Protein AF-A0A6P1A0Y1-F1 (afdb_monomer)

pLDD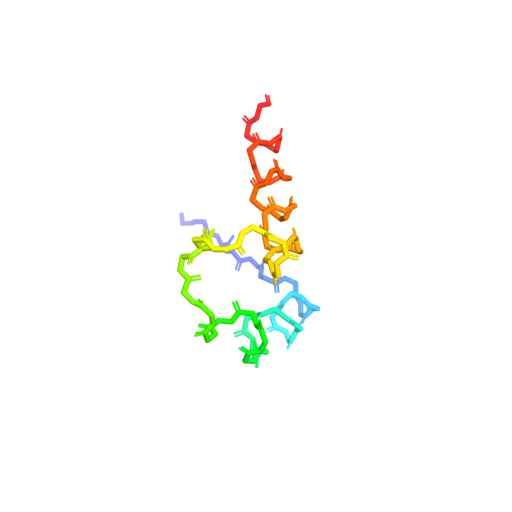T: mean 94.62, std 5.01, range [69.31, 98.12]

Foldseek 3Di:
DDDDDDPVCCCVPAVVDCVRPVDDDCPPCVVCVVVVVVVVVVVVVVD

Secondary structure (DSSP, 8-state):
-------HHHIIIIIT-HHHHS--S--SGGG-HHHHHHHHHHHHHH-

Radius of gyration: 13.07 Å; Cα contacts (8 Å, |Δi|>4): 14; chains: 1; bounding box: 17×29×33 Å

Structure (mmCIF, N/CA/C/O backbone):
data_AF-A0A6P1A0Y1-F1
#
_entry.id   AF-A0A6P1A0Y1-F1
#
loop_
_atom_site.group_PDB
_atom_site.id
_atom_site.type_symbol
_atom_site.label_atom_id
_atom_site.label_alt_id
_atom_site.label_comp_id
_atom_site.label_asym_id
_atom_site.label_entity_id
_atom_site.label_seq_id
_atom_site.pdbx_PDB_ins_code
_atom_site.Cartn_x
_atom_site.Cartn_y
_atom_site.Cartn_z
_atom_site.occupancy
_atom_site.B_iso_or_equiv
_atom_site.auth_seq_id
_atom_site.auth_comp_id
_atom_site.auth_asym_id
_atom_site.auth_atom_id
_atom_site.pdbx_PDB_model_num
ATOM 1 N N . MET A 1 1 ? 5.370 -10.542 22.999 1.00 69.31 1 MET A N 1
ATOM 2 C CA . MET A 1 1 ? 5.734 -10.558 21.566 1.00 69.31 1 MET A CA 1
ATOM 3 C C . MET A 1 1 ? 4.440 -10.624 20.772 1.00 69.31 1 MET A C 1
ATOM 5 O O . MET A 1 1 ? 3.701 -11.580 20.967 1.00 69.31 1 MET A O 1
ATOM 9 N N . PHE A 1 2 ? 4.112 -9.614 19.967 1.00 85.56 2 PHE A N 1
ATOM 10 C CA . PHE A 1 2 ? 2.901 -9.647 19.138 1.00 85.56 2 PHE A CA 1
ATOM 11 C C . PHE A 1 2 ? 3.211 -10.350 17.814 1.00 85.56 2 PHE A C 1
ATOM 13 O O . PHE A 1 2 ? 4.210 -10.024 17.175 1.00 85.56 2 PHE A O 1
ATOM 20 N N . TYR A 1 3 ? 2.378 -11.311 17.409 1.00 83.81 3 TYR A N 1
ATOM 21 C CA . TYR A 1 3 ? 2.453 -11.896 16.072 1.00 83.81 3 TYR A CA 1
ATOM 22 C C . TYR A 1 3 ? 1.551 -11.089 15.131 1.00 83.81 3 TYR A C 1
ATOM 24 O O . TYR A 1 3 ? 0.437 -10.720 15.496 1.00 83.81 3 TYR A O 1
ATOM 32 N N . LYS A 1 4 ? 2.036 -10.792 13.925 1.00 88.94 4 LYS A N 1
ATOM 33 C CA . LYS A 1 4 ? 1.255 -10.135 12.871 1.00 88.94 4 LYS A CA 1
ATOM 34 C C . LYS A 1 4 ? 1.003 -11.135 11.750 1.00 88.94 4 LYS A C 1
ATOM 36 O O . LYS A 1 4 ? 1.929 -11.812 11.312 1.00 88.94 4 LYS A O 1
ATOM 41 N N . PHE A 1 5 ? -0.230 -11.169 11.257 1.00 94.75 5 PHE A N 1
ATOM 42 C CA . PHE A 1 5 ? -0.618 -11.919 10.068 1.00 94.75 5 PHE A CA 1
ATOM 43 C C . PHE A 1 5 ? -1.121 -10.952 8.994 1.00 94.75 5 PHE A C 1
ATOM 45 O O . PHE A 1 5 ? -2.039 -10.172 9.241 1.00 94.75 5 PHE A O 1
ATOM 52 N N . THR A 1 6 ? -0.512 -10.987 7.810 1.00 96.25 6 THR A N 1
ATOM 53 C CA . THR A 1 6 ? -0.980 -10.216 6.652 1.00 96.25 6 THR A CA 1
ATOM 54 C C . THR A 1 6 ? -1.860 -11.122 5.791 1.00 96.25 6 THR A C 1
ATOM 56 O O . THR A 1 6 ? -1.382 -12.167 5.350 1.00 96.25 6 THR A O 1
ATOM 59 N N . PRO A 1 7 ? -3.119 -10.748 5.509 1.00 97.50 7 PRO A N 1
ATOM 60 C CA . PRO A 1 7 ? -3.973 -11.515 4.610 1.00 97.50 7 PRO A CA 1
ATOM 61 C C . PRO A 1 7 ? -3.329 -11.702 3.219 1.00 97.50 7 PRO A C 1
ATOM 63 O O . PRO A 1 7 ? -2.893 -10.708 2.626 1.00 97.50 7 PRO A O 1
ATOM 66 N N . PRO A 1 8 ? -3.325 -12.923 2.641 1.00 97.38 8 PRO A N 1
ATOM 67 C CA . PRO A 1 8 ? -2.682 -13.193 1.348 1.00 97.38 8 PRO A CA 1
ATOM 68 C C . PRO A 1 8 ? -3.198 -12.328 0.190 1.00 97.38 8 PRO A C 1
ATOM 70 O O . PRO A 1 8 ? -2.449 -12.009 -0.730 1.00 97.38 8 PRO A O 1
ATOM 73 N N . VAL A 1 9 ? -4.469 -11.912 0.240 1.00 97.44 9 VAL A N 1
ATOM 74 C CA . VAL A 1 9 ? -5.072 -11.034 -0.776 1.00 97.44 9 VAL A CA 1
ATOM 75 C C . VAL A 1 9 ? -4.468 -9.625 -0.762 1.00 97.44 9 VAL A C 1
ATOM 77 O O . VAL A 1 9 ? -4.249 -9.047 -1.822 1.00 97.44 9 VAL A O 1
ATOM 80 N N . ILE A 1 10 ? -4.138 -9.092 0.420 1.00 97.12 10 ILE A N 1
ATOM 81 C CA . ILE A 1 10 ? -3.491 -7.779 0.565 1.00 97.12 10 ILE A CA 1
ATOM 82 C C . ILE A 1 10 ? -2.031 -7.882 0.133 1.00 97.12 10 ILE A C 1
ATOM 84 O O . ILE A 1 10 ? -1.532 -7.012 -0.579 1.00 97.12 10 ILE A O 1
ATOM 88 N N . GLN A 1 11 ? -1.359 -8.967 0.521 1.00 97.12 11 GLN A N 1
ATOM 89 C CA . GLN A 1 11 ? 0.018 -9.211 0.117 1.00 97.12 11 GLN A CA 1
ATOM 90 C C . GLN A 1 11 ? 0.157 -9.227 -1.414 1.00 97.12 11 GLN A C 1
ATOM 92 O O . GLN A 1 11 ? 0.898 -8.414 -1.959 1.00 97.12 11 GLN A O 1
ATOM 97 N N . ARG A 1 12 ? -0.613 -10.075 -2.109 1.00 97.12 12 ARG A N 1
ATOM 98 C CA . ARG A 1 12 ? -0.491 -10.243 -3.566 1.00 97.12 12 ARG A CA 1
ATOM 99 C C . ARG A 1 12 ? -0.945 -9.023 -4.366 1.00 97.12 12 ARG A C 1
ATOM 101 O O . ARG A 1 12 ? -0.297 -8.648 -5.334 1.00 97.12 12 ARG A O 1
ATOM 108 N N . ASN A 1 13 ? -2.068 -8.407 -3.989 1.00 97.50 13 ASN A N 1
ATOM 109 C CA . ASN A 1 13 ? -2.709 -7.401 -4.845 1.00 97.50 13 ASN A CA 1
ATOM 110 C C . ASN A 1 13 ? -2.297 -5.960 -4.538 1.00 97.50 13 ASN A C 1
ATOM 112 O O . ASN A 1 13 ? -2.498 -5.095 -5.392 1.00 97.50 13 ASN A O 1
ATOM 116 N N . ILE A 1 14 ? -1.742 -5.703 -3.349 1.00 96.88 14 ILE A N 1
ATOM 117 C CA . ILE A 1 14 ? -1.331 -4.364 -2.911 1.00 96.88 14 ILE A CA 1
ATOM 118 C C . ILE A 1 14 ? 0.183 -4.309 -2.720 1.00 96.88 14 ILE A C 1
ATOM 120 O O . ILE A 1 14 ? 0.849 -3.525 -3.386 1.00 96.88 14 ILE A O 1
ATOM 124 N N . LEU A 1 15 ? 0.747 -5.145 -1.842 1.00 97.19 15 LEU A N 1
ATOM 125 C CA . LEU A 1 15 ? 2.173 -5.048 -1.497 1.00 97.19 15 LEU A CA 1
ATOM 126 C C . LEU A 1 15 ? 3.092 -5.494 -2.641 1.00 97.19 15 LEU A C 1
ATOM 128 O O . LEU A 1 15 ? 4.137 -4.891 -2.853 1.00 97.19 15 LEU A O 1
ATOM 132 N N . GLU A 1 16 ? 2.693 -6.522 -3.386 1.00 98.06 16 GLU A N 1
ATOM 133 C CA . GLU A 1 16 ? 3.469 -7.087 -4.498 1.00 98.06 16 GLU A CA 1
ATOM 134 C C . GLU A 1 16 ? 3.070 -6.497 -5.865 1.00 98.06 16 GLU A C 1
ATOM 136 O O . GLU A 1 16 ? 3.641 -6.860 -6.892 1.00 98.06 16 GLU A O 1
ATOM 141 N N . ASN A 1 17 ? 2.125 -5.550 -5.905 1.00 96.94 17 ASN A N 1
ATOM 142 C CA . ASN A 1 17 ? 1.642 -4.949 -7.147 1.00 96.94 17 ASN A CA 1
ATOM 143 C C . ASN A 1 17 ? 2.311 -3.587 -7.424 1.00 96.94 17 ASN A C 1
ATOM 145 O O . ASN A 1 17 ? 2.071 -2.633 -6.675 1.00 96.94 17 ASN A O 1
ATOM 149 N N . PRO A 1 18 ? 3.070 -3.424 -8.529 1.00 95.81 18 PRO A N 1
ATOM 150 C CA . PRO A 1 18 ? 3.755 -2.168 -8.850 1.00 95.81 18 PRO A CA 1
ATOM 151 C C . PRO A 1 18 ? 2.800 -0.990 -9.041 1.00 95.81 18 PRO A C 1
ATOM 153 O O . PRO A 1 18 ? 3.182 0.150 -8.772 1.00 95.81 18 PRO A O 1
ATOM 156 N N . GLY A 1 19 ? 1.540 -1.241 -9.408 1.00 94.12 19 GLY A N 1
ATOM 157 C CA . GLY A 1 19 ? 0.504 -0.213 -9.457 1.00 94.12 19 GLY A CA 1
ATOM 158 C C . GLY A 1 19 ? 0.269 0.467 -8.105 1.00 94.12 19 GLY A C 1
ATOM 159 O O . GLY A 1 19 ? -0.176 1.613 -8.079 1.00 94.12 19 GLY A O 1
ATOM 160 N N . TRP A 1 20 ? 0.615 -0.181 -6.985 1.00 94.50 20 TRP A N 1
ATOM 161 C CA . TRP A 1 20 ? 0.419 0.322 -5.624 1.00 94.50 20 TRP A CA 1
ATOM 162 C C . TRP A 1 20 ? 1.652 0.991 -4.995 1.00 94.50 20 TRP A C 1
ATOM 164 O O . TRP A 1 20 ? 1.465 1.957 -4.257 1.00 94.50 20 TRP A O 1
ATOM 174 N N . TYR A 1 21 ? 2.877 0.559 -5.321 1.00 95.19 21 TYR A N 1
ATOM 175 C CA . TYR A 1 21 ? 4.101 1.035 -4.647 1.00 9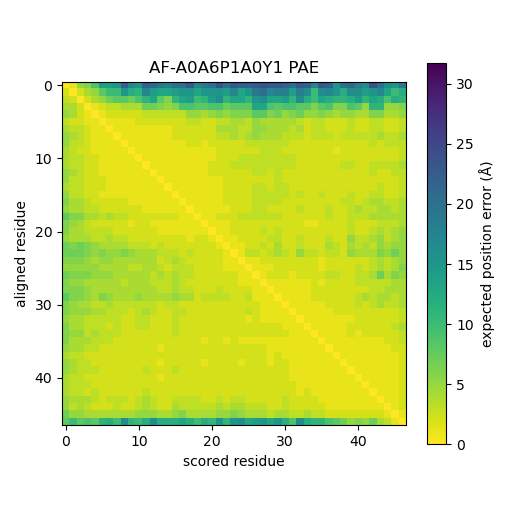5.19 21 TYR A CA 1
ATOM 176 C C . TYR A 1 21 ? 5.066 1.873 -5.503 1.00 95.19 21 TYR A C 1
ATOM 178 O O . TYR A 1 21 ? 6.040 2.395 -4.969 1.00 95.19 21 TYR A O 1
ATOM 186 N N .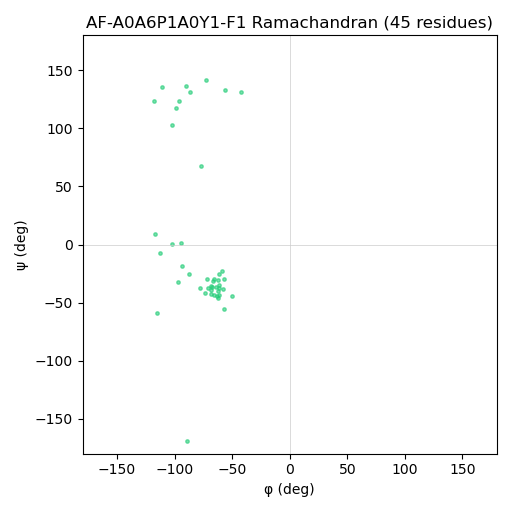 THR A 1 22 ? 4.846 2.003 -6.815 1.00 95.12 22 THR A N 1
ATOM 187 C CA 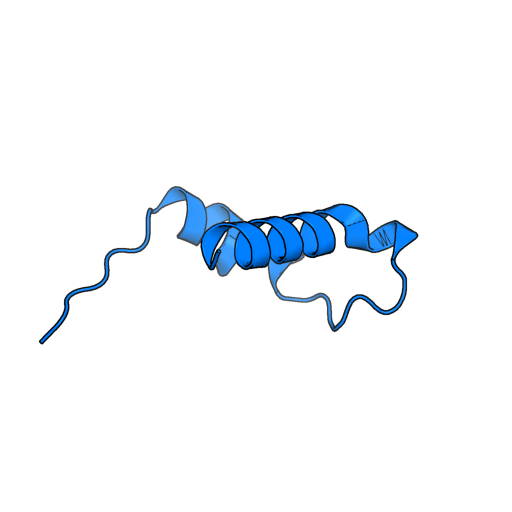. THR A 1 22 ? 5.740 2.807 -7.681 1.00 95.12 22 THR A CA 1
ATOM 188 C C . THR A 1 22 ? 5.362 4.286 -7.749 1.00 95.12 22 THR A C 1
ATOM 190 O O . THR A 1 22 ? 6.215 5.129 -8.015 1.00 95.12 22 THR A O 1
ATOM 193 N N . ALA A 1 23 ? 4.092 4.620 -7.511 1.00 91.31 23 ALA A N 1
ATOM 194 C CA . ALA A 1 23 ? 3.644 6.006 -7.475 1.00 91.31 23 ALA A CA 1
ATOM 195 C C . ALA A 1 23 ? 4.130 6.706 -6.198 1.00 91.31 23 ALA A C 1
ATOM 197 O O . ALA A 1 23 ? 4.111 6.122 -5.115 1.00 91.31 23 ALA A O 1
ATOM 198 N N . TYR A 1 24 ? 4.520 7.972 -6.331 1.00 92.06 24 TYR A N 1
ATOM 199 C CA . TYR A 1 24 ? 4.923 8.814 -5.207 1.00 92.06 24 TYR A CA 1
ATOM 200 C C . TYR A 1 24 ? 3.723 9.562 -4.598 1.00 92.06 24 TYR A C 1
ATOM 202 O O . TYR A 1 24 ? 2.566 9.267 -4.909 1.00 92.06 24 TYR A O 1
ATOM 210 N N . THR A 1 25 ? 4.001 10.531 -3.721 1.00 94.50 25 THR A N 1
ATOM 211 C CA . THR A 1 25 ? 3.018 11.423 -3.101 1.00 94.50 25 THR A CA 1
ATOM 212 C C . THR A 1 25 ? 1.981 11.912 -4.123 1.00 94.50 25 THR A C 1
ATOM 214 O O . THR A 1 25 ? 2.365 12.376 -5.202 1.00 94.50 25 THR A O 1
ATOM 217 N N . PRO A 1 26 ? 0.674 11.828 -3.806 1.00 92.19 26 PRO A N 1
ATOM 218 C CA . PRO A 1 26 ? -0.408 12.135 -4.739 1.00 92.19 26 PRO A CA 1
ATOM 219 C C . PRO A 1 26 ? -0.595 13.652 -4.920 1.00 92.19 26 PRO A C 1
ATOM 221 O O . PRO A 1 26 ? -1.603 14.214 -4.504 1.00 92.19 26 PRO A O 1
ATOM 224 N N . TYR A 1 27 ? 0.381 14.328 -5.537 1.00 92.44 27 TYR A N 1
ATOM 225 C CA . TYR A 1 27 ? 0.317 15.772 -5.803 1.00 92.44 27 TYR A CA 1
ATOM 226 C C . TYR A 1 27 ? -0.770 16.144 -6.821 1.00 92.44 27 TYR A C 1
ATOM 228 O O . TYR A 1 27 ? -1.351 17.219 -6.717 1.00 92.44 27 TYR A O 1
ATOM 236 N N . GLN A 1 28 ? -1.060 15.259 -7.783 1.00 95.88 28 GLN A N 1
ATOM 237 C CA . GLN A 1 28 ? -2.158 15.421 -8.740 1.00 95.88 28 GLN A CA 1
ATOM 238 C C . GLN A 1 28 ? -3.333 14.533 -8.325 1.00 95.88 28 GLN A C 1
ATOM 240 O O . GLN A 1 28 ? -3.303 13.312 -8.509 1.00 95.88 28 GLN A O 1
ATOM 245 N N . ALA A 1 29 ? -4.357 15.142 -7.731 1.00 93.56 29 ALA A N 1
ATOM 246 C CA . ALA A 1 29 ? -5.440 14.418 -7.077 1.00 93.56 29 ALA A CA 1
ATOM 247 C C . ALA A 1 29 ? -6.322 13.643 -8.069 1.00 93.56 29 ALA A C 1
ATOM 249 O O . ALA A 1 29 ? -6.753 12.530 -7.767 1.00 93.56 29 ALA A O 1
ATOM 250 N N . GLU A 1 30 ? -6.556 14.182 -9.264 1.00 97.56 30 GLU A N 1
ATOM 251 C CA . GLU A 1 30 ? -7.480 13.649 -10.273 1.00 97.56 30 GLU A CA 1
ATOM 252 C C . GLU A 1 30 ? -7.073 12.251 -10.758 1.00 97.56 30 GLU A C 1
ATOM 254 O O . GLU A 1 30 ? -7.927 11.428 -11.073 1.00 97.56 30 GLU A O 1
ATOM 259 N N . ILE A 1 31 ? -5.769 11.956 -10.766 1.00 93.31 31 ILE A N 1
ATOM 260 C CA . ILE A 1 31 ?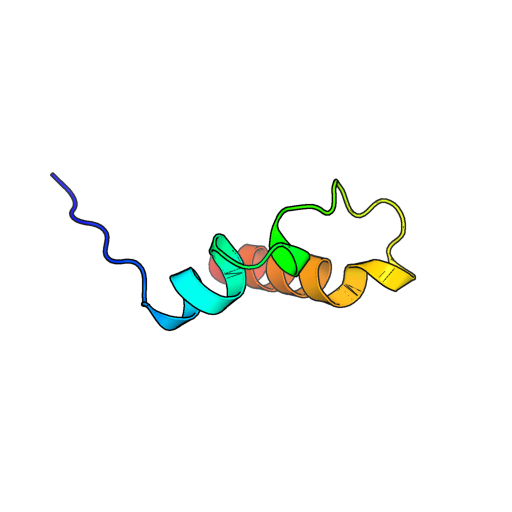 -5.217 10.659 -11.191 1.00 93.31 31 ILE A CA 1
ATOM 261 C C . ILE A 1 31 ? -4.810 9.758 -10.016 1.00 93.31 31 ILE A C 1
ATOM 263 O O . ILE A 1 31 ? -4.306 8.656 -10.225 1.00 93.31 31 ILE A O 1
ATOM 267 N N . ALA A 1 32 ? -5.006 10.214 -8.778 1.00 96.06 32 ALA A N 1
ATOM 268 C CA . ALA A 1 32 ? -4.582 9.515 -7.566 1.00 96.06 32 ALA A CA 1
ATOM 269 C C . ALA A 1 32 ? -5.749 9.093 -6.653 1.00 96.06 32 ALA A C 1
ATOM 271 O O . ALA A 1 32 ? -5.508 8.622 -5.538 1.00 96.06 32 ALA A O 1
ATOM 272 N N . GLN A 1 33 ? -6.996 9.222 -7.125 1.00 97.12 33 GLN A N 1
ATOM 273 C CA . GLN A 1 33 ? -8.215 9.016 -6.331 1.00 97.12 33 GLN A CA 1
ATOM 274 C C . GLN A 1 33 ? -8.231 7.695 -5.546 1.00 97.12 33 GLN A C 1
ATOM 276 O O . GLN A 1 33 ? -8.492 7.717 -4.349 1.00 97.12 33 GLN A O 1
ATOM 281 N N . GLY A 1 34 ? -7.834 6.566 -6.146 1.00 95.44 34 GLY A N 1
ATOM 282 C CA . GLY A 1 34 ? -7.840 5.273 -5.443 1.00 95.44 34 GLY A CA 1
ATOM 283 C C . GLY A 1 34 ? -6.922 5.207 -4.209 1.00 95.44 34 GLY A C 1
ATOM 284 O O . GLY A 1 34 ? -7.269 4.578 -3.212 1.00 95.44 34 GLY A O 1
ATOM 285 N N . ARG A 1 35 ? -5.761 5.884 -4.224 1.00 95.62 35 ARG A N 1
ATOM 286 C CA . ARG A 1 35 ? -4.872 5.948 -3.045 1.00 95.62 35 ARG A CA 1
ATOM 287 C C . ARG A 1 35 ? -5.373 6.947 -2.012 1.00 95.62 35 ARG A C 1
ATOM 289 O O . ARG A 1 35 ? -5.241 6.691 -0.821 1.00 95.62 35 ARG A O 1
ATOM 296 N N . LEU A 1 36 ? -5.929 8.072 -2.463 1.00 97.44 36 LEU A N 1
ATOM 297 C CA . LEU A 1 36 ? -6.518 9.076 -1.576 1.00 97.44 36 LEU A CA 1
ATOM 298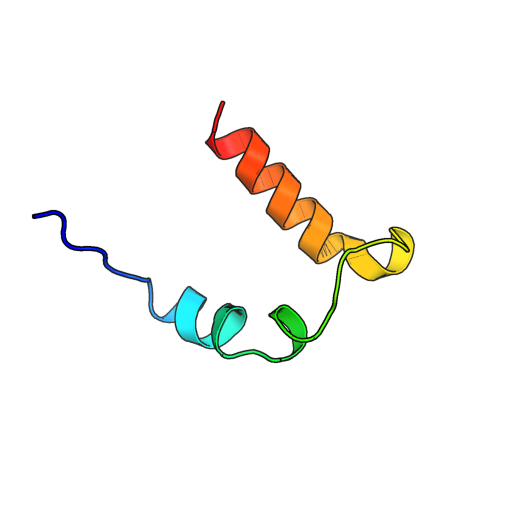 C C . LEU A 1 36 ? -7.708 8.496 -0.805 1.00 97.44 36 LEU A C 1
ATOM 300 O O . LEU A 1 36 ? -7.810 8.710 0.399 1.00 97.44 36 LEU A O 1
ATOM 304 N N . GLU A 1 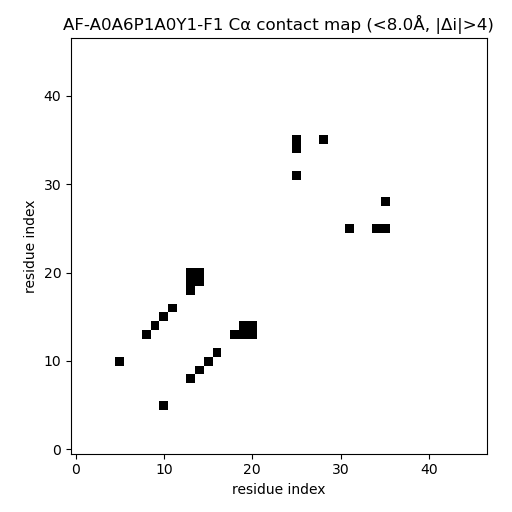37 ? -8.536 7.687 -1.461 1.00 97.88 37 GLU A N 1
ATOM 305 C CA . GLU A 1 37 ? -9.623 6.949 -0.817 1.00 97.88 37 GLU A CA 1
ATOM 306 C C . GLU A 1 37 ? -9.094 5.933 0.208 1.00 97.88 37 GLU A C 1
ATOM 308 O O . GLU A 1 37 ? -9.576 5.884 1.337 1.00 97.88 37 GLU A O 1
ATOM 313 N N . ALA A 1 38 ? -8.043 5.172 -0.124 1.00 96.94 38 ALA A N 1
ATOM 314 C CA . ALA A 1 38 ? -7.410 4.256 0.829 1.00 96.94 38 ALA A CA 1
ATOM 315 C C . ALA A 1 38 ? -6.825 4.983 2.060 1.00 96.94 38 ALA A C 1
ATOM 317 O O . ALA A 1 38 ? -6.930 4.480 3.180 1.00 96.94 38 ALA A O 1
ATOM 318 N N . LEU A 1 39 ? -6.244 6.174 1.874 1.00 97.31 39 LEU A N 1
ATOM 319 C CA . LEU A 1 39 ? -5.761 7.021 2.970 1.00 97.31 39 LEU A CA 1
ATOM 320 C C . LEU A 1 39 ? -6.909 7.581 3.814 1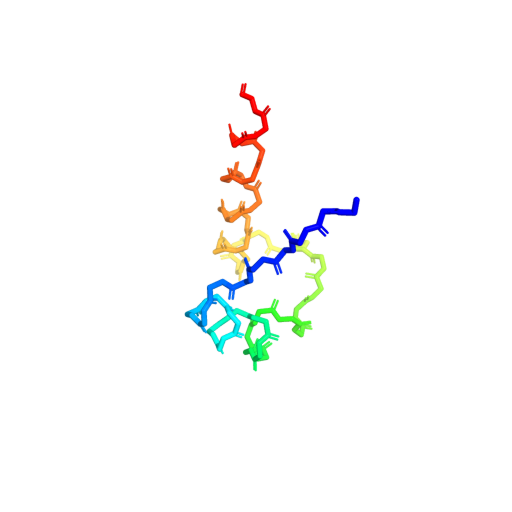.00 97.31 39 LEU A C 1
ATOM 322 O O . LEU A 1 39 ? -6.791 7.617 5.037 1.00 97.31 39 LEU A O 1
ATOM 326 N N . LEU A 1 40 ? -8.019 7.980 3.191 1.00 98.00 40 LEU A N 1
ATOM 327 C CA . LEU A 1 40 ? -9.218 8.412 3.907 1.00 98.00 40 LEU A CA 1
ATOM 328 C C . LEU A 1 40 ? -9.790 7.269 4.753 1.00 98.00 40 LEU A C 1
ATOM 330 O O . LEU A 1 40 ? -10.025 7.457 5.941 1.00 98.00 40 LEU A O 1
ATOM 334 N N . ASN A 1 41 ? -9.908 6.066 4.188 1.00 98.12 41 ASN A N 1
ATOM 335 C CA . ASN A 1 41 ? -10.341 4.873 4.919 1.00 98.12 41 ASN A CA 1
ATOM 336 C C . ASN A 1 41 ? -9.430 4.574 6.119 1.00 98.12 41 ASN A C 1
ATOM 338 O O . ASN A 1 41 ? -9.910 4.187 7.183 1.00 98.12 41 ASN A O 1
ATOM 342 N N . PHE A 1 42 ? -8.118 4.786 5.975 1.00 97.06 42 PHE A N 1
ATOM 343 C CA . PHE A 1 42 ? -7.178 4.661 7.087 1.00 97.06 42 PHE A CA 1
ATOM 344 C C . PHE A 1 42 ? -7.418 5.717 8.176 1.00 97.06 42 PHE A C 1
ATOM 346 O O . PHE A 1 42 ? -7.425 5.368 9.353 1.00 97.06 42 PHE A O 1
ATOM 353 N N . GLN A 1 43 ? -7.661 6.980 7.806 1.00 97.56 43 GLN A N 1
ATOM 354 C CA . GLN A 1 43 ? -8.013 8.035 8.764 1.00 97.56 43 GLN A CA 1
ATOM 355 C C . GLN A 1 43 ? -9.316 7.713 9.501 1.00 97.56 43 GLN A C 1
ATOM 357 O O . GLN A 1 43 ? -9.371 7.856 10.717 1.00 97.56 43 GLN A O 1
ATOM 362 N N . THR A 1 44 ? -10.337 7.228 8.789 1.00 97.75 44 THR A N 1
ATOM 363 C CA . THR A 1 44 ? -11.612 6.815 9.388 1.00 97.75 44 THR A CA 1
ATOM 364 C C . THR A 1 44 ? -11.452 5.626 10.330 1.00 97.75 44 THR A C 1
ATOM 366 O O . THR A 1 44 ? -12.110 5.604 11.354 1.00 97.75 44 T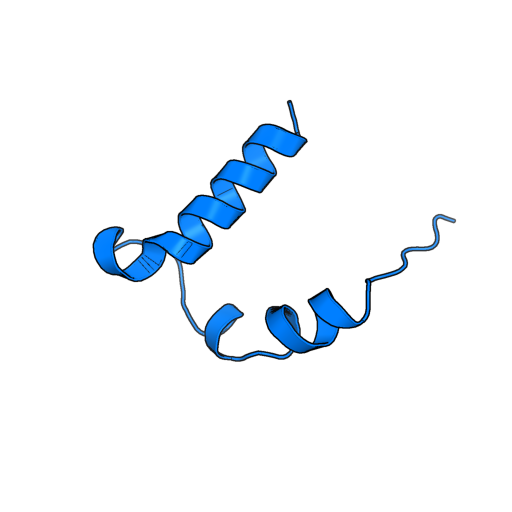HR A O 1
ATOM 369 N N . MET A 1 45 ? -10.577 4.660 10.028 1.00 97.88 45 MET A N 1
ATOM 370 C CA . MET A 1 45 ? -10.323 3.502 10.902 1.00 97.88 45 MET A CA 1
ATOM 371 C C . MET A 1 45 ? -9.666 3.884 12.235 1.00 97.88 45 MET A C 1
ATOM 373 O O . MET A 1 45 ? -9.852 3.185 13.227 1.00 97.88 45 MET A O 1
ATOM 377 N N . ILE A 1 46 ? -8.876 4.961 12.252 1.00 95.25 46 ILE A N 1
ATOM 378 C CA . ILE A 1 46 ? -8.209 5.450 13.468 1.00 95.25 46 ILE A CA 1
ATOM 379 C C . ILE A 1 46 ? -9.202 6.100 14.442 1.00 95.25 46 ILE A C 1
ATOM 381 O O . ILE A 1 46 ? -8.944 6.091 15.647 1.00 95.25 46 ILE A O 1
ATOM 385 N N . ILE A 1 47 ? -10.278 6.693 13.918 1.00 85.50 47 ILE A N 1
ATOM 386 C CA . ILE A 1 47 ? -11.332 7.354 14.699 1.00 85.50 47 ILE A CA 1
ATOM 387 C C . ILE A 1 47 ? -12.256 6.294 15.300 1.00 85.50 47 ILE A C 1
ATOM 389 O O . ILE A 1 47 ? -12.513 6.392 16.520 1.00 85.50 47 ILE A O 1
#

Solvent-accessible surface area (backbone atoms only — not comparable to full-atom values): 3140 Å² total; per-residue (Å²): 135,88,86,86,83,79,59,67,67,52,46,58,67,40,76,70,24,65,91,62,69,69,66,72,84,69,82,58,56,90,86,31,49,76,60,53,50,53,51,49,53,51,56,60,70,73,104

Mean predicted aligned error: 3.37 Å

Sequence (47 aa):
MFYKFTPPVIQRNILENPGWYTAYTPYQAEIAQGRLEALLNFQTMII